Protein AF-A0A7S1ZQ06-F1 (afdb_monomer)

Structure (mmCIF, N/CA/C/O backbone):
data_AF-A0A7S1ZQ06-F1
#
_entry.id   AF-A0A7S1ZQ06-F1
#
loop_
_atom_site.group_PDB
_atom_site.id
_atom_site.type_symbol
_atom_site.label_atom_id
_atom_site.label_alt_id
_atom_site.label_comp_id
_atom_site.label_asym_id
_atom_site.label_entity_id
_atom_site.label_seq_id
_atom_site.pdbx_PDB_ins_code
_atom_site.Cartn_x
_atom_site.Cartn_y
_atom_site.Cartn_z
_atom_site.occupancy
_atom_site.B_iso_or_equiv
_atom_site.auth_seq_id
_atom_site.auth_comp_id
_atom_site.auth_asym_id
_atom_site.auth_atom_id
_atom_site.pdbx_PDB_model_num
ATOM 1 N N . ALA A 1 1 ? 35.146 -13.958 38.579 1.00 46.69 1 ALA A N 1
ATOM 2 C CA . ALA A 1 1 ? 33.777 -13.646 38.106 1.00 46.69 1 ALA A CA 1
ATOM 3 C C . ALA A 1 1 ? 33.765 -13.050 36.677 1.00 46.69 1 ALA A C 1
ATOM 5 O O . ALA A 1 1 ? 33.206 -11.980 36.476 1.00 46.69 1 ALA A O 1
ATOM 6 N N . GLY A 1 2 ? 34.354 -13.728 35.672 1.00 53.03 2 GLY A N 1
ATOM 7 C CA . GLY A 1 2 ? 34.556 -13.157 34.318 1.00 53.03 2 GLY A CA 1
ATOM 8 C C . GLY A 1 2 ? 33.869 -13.870 33.137 1.00 53.03 2 GLY A C 1
ATOM 9 O O . GLY A 1 2 ? 33.531 -13.219 32.160 1.00 53.03 2 GLY A O 1
ATOM 10 N N . GLY A 1 3 ? 33.576 -15.175 33.212 1.00 53.62 3 GLY A N 1
ATOM 11 C CA . GLY A 1 3 ? 33.209 -15.959 32.013 1.00 53.62 3 GLY A CA 1
ATOM 12 C C . GLY A 1 3 ? 31.778 -15.796 31.468 1.00 53.62 3 GLY A C 1
ATOM 13 O O . GLY A 1 3 ? 31.528 -16.069 30.298 1.00 53.62 3 GLY A O 1
ATOM 14 N N . ARG A 1 4 ? 30.809 -15.337 32.275 1.00 53.31 4 ARG A N 1
ATOM 15 C CA . ARG A 1 4 ? 29.393 -15.246 31.844 1.00 53.31 4 ARG A CA 1
ATOM 16 C C . ARG A 1 4 ? 29.078 -14.005 30.996 1.00 53.31 4 ARG A C 1
ATOM 18 O O . ARG A 1 4 ? 28.100 -14.017 30.253 1.00 53.31 4 ARG A O 1
ATOM 25 N N . ARG A 1 5 ? 29.891 -12.945 31.090 1.00 54.38 5 ARG A N 1
ATOM 26 C CA . ARG A 1 5 ? 29.717 -11.716 30.291 1.00 54.38 5 ARG A CA 1
ATOM 27 C C . ARG A 1 5 ? 30.219 -11.894 28.850 1.00 54.38 5 ARG A C 1
ATOM 29 O O . ARG A 1 5 ? 29.589 -11.354 27.943 1.00 54.38 5 ARG A O 1
ATOM 36 N N . ASP A 1 6 ? 31.234 -12.736 28.642 1.00 63.16 6 ASP A N 1
ATOM 37 C CA . ASP A 1 6 ? 31.784 -13.060 27.315 1.00 63.16 6 ASP A CA 1
ATOM 38 C C . ASP A 1 6 ? 30.903 -13.998 26.489 1.00 63.16 6 ASP A C 1
ATOM 40 O O . ASP A 1 6 ? 30.724 -13.804 25.290 1.00 63.16 6 ASP A O 1
ATOM 44 N N . ALA A 1 7 ? 30.263 -14.988 27.113 1.00 63.84 7 ALA A N 1
ATOM 45 C CA . ALA A 1 7 ? 29.345 -15.864 26.385 1.00 63.84 7 ALA A CA 1
ATOM 46 C C . ALA A 1 7 ? 28.136 -15.080 25.834 1.00 63.84 7 ALA A C 1
ATOM 48 O O . ALA A 1 7 ? 27.717 -15.265 24.691 1.00 63.84 7 ALA A O 1
ATOM 49 N N . ALA A 1 8 ? 27.600 -14.146 26.625 1.00 69.06 8 ALA A N 1
ATOM 50 C CA . ALA A 1 8 ? 26.463 -13.320 26.228 1.00 69.06 8 ALA A CA 1
ATOM 51 C C . ALA A 1 8 ? 26.821 -12.262 25.166 1.00 69.06 8 ALA A C 1
ATOM 53 O O . ALA A 1 8 ? 25.952 -11.873 24.376 1.00 69.06 8 ALA A O 1
ATOM 54 N N . SER A 1 9 ? 28.066 -11.773 25.142 1.00 74.50 9 SER A N 1
ATOM 55 C CA . SER A 1 9 ? 28.557 -10.876 24.088 1.00 74.50 9 SER A CA 1
ATOM 56 C C . SER A 1 9 ? 28.823 -11.654 22.794 1.00 74.50 9 SER A C 1
ATOM 58 O O . SER A 1 9 ? 28.381 -11.219 21.730 1.00 74.50 9 SER A O 1
ATOM 60 N N . ALA A 1 10 ? 29.398 -12.857 22.887 1.00 74.94 10 ALA A N 1
ATOM 61 C CA . ALA A 1 10 ? 29.636 -13.751 21.756 1.00 74.94 10 ALA A CA 1
ATOM 62 C C . ALA A 1 10 ? 28.332 -14.205 21.077 1.00 74.94 10 ALA A C 1
ATOM 64 O O . ALA A 1 10 ? 28.223 -14.172 19.850 1.00 74.94 10 ALA A O 1
ATOM 65 N N . VAL A 1 11 ? 27.298 -14.553 21.854 1.00 76.69 11 VAL A N 1
ATOM 66 C CA . VAL A 1 11 ? 25.972 -14.912 21.315 1.00 76.69 11 VAL A CA 1
ATOM 67 C C . VAL A 1 11 ? 25.318 -13.724 20.602 1.00 76.69 11 VAL A C 1
ATOM 69 O O . VAL A 1 11 ? 24.744 -13.894 19.524 1.00 76.69 11 VAL A O 1
ATOM 72 N N . ARG A 1 12 ? 25.435 -12.506 21.151 1.00 77.19 12 ARG A N 1
ATOM 73 C CA . ARG A 1 12 ? 24.913 -11.281 20.520 1.00 77.19 12 ARG A CA 1
ATOM 74 C C . ARG A 1 12 ? 25.677 -10.911 19.250 1.00 77.19 12 ARG A C 1
ATOM 76 O O . ARG A 1 12 ? 25.045 -10.573 18.252 1.00 77.19 12 ARG A O 1
ATOM 83 N N . ALA A 1 13 ? 27.002 -11.032 19.255 1.00 76.12 13 ALA A N 1
ATOM 84 C CA . ALA A 1 13 ? 27.837 -10.826 18.075 1.00 76.12 13 ALA A CA 1
ATOM 85 C C . ALA A 1 13 ? 27.512 -11.845 16.971 1.00 76.12 13 ALA A C 1
ATOM 87 O O . ALA A 1 13 ? 27.373 -11.473 15.806 1.00 76.12 13 ALA A O 1
ATOM 88 N N . ARG A 1 14 ? 27.289 -13.115 17.339 1.00 74.69 14 ARG A N 1
ATOM 89 C CA . ARG A 1 14 ? 26.860 -14.168 16.410 1.00 74.69 14 ARG A CA 1
ATOM 90 C C . ARG A 1 14 ? 25.462 -13.911 15.847 1.00 74.69 14 ARG A C 1
ATOM 92 O O . ARG A 1 14 ? 25.288 -14.045 14.642 1.00 74.69 14 ARG A O 1
ATOM 99 N N . ARG A 1 15 ? 24.491 -13.485 16.668 1.00 70.38 15 ARG A N 1
ATOM 100 C CA . ARG A 1 15 ? 23.155 -13.078 16.183 1.00 70.38 15 ARG A CA 1
ATOM 101 C C . ARG A 1 15 ? 23.224 -11.888 15.226 1.00 70.38 15 ARG A C 1
ATOM 103 O O . ARG A 1 15 ? 22.577 -11.939 14.190 1.00 70.38 15 ARG A O 1
ATOM 110 N N . ARG A 1 16 ? 24.037 -10.862 15.517 1.00 68.06 16 ARG A N 1
ATOM 111 C CA . ARG A 1 16 ? 24.250 -9.731 14.591 1.00 68.06 16 ARG A CA 1
ATOM 112 C C . ARG A 1 16 ? 24.873 -10.188 13.275 1.00 68.06 16 ARG A C 1
ATOM 114 O O . ARG A 1 16 ? 24.407 -9.786 12.219 1.00 68.06 16 ARG A O 1
ATOM 121 N N . ARG A 1 17 ? 25.875 -11.071 13.330 1.00 64.06 17 ARG A N 1
ATOM 122 C CA . ARG A 1 17 ? 26.517 -11.625 12.131 1.00 64.06 17 ARG A CA 1
ATOM 123 C C . ARG A 1 17 ? 25.544 -12.465 11.294 1.00 64.06 17 ARG A C 1
ATOM 125 O O . ARG A 1 17 ? 25.600 -12.381 10.077 1.00 64.06 17 ARG A O 1
ATOM 132 N N . LEU A 1 18 ? 24.639 -13.215 11.931 1.00 61.31 18 LEU A N 1
ATOM 133 C CA . LEU A 1 18 ? 23.591 -13.975 11.242 1.00 61.31 18 LEU A CA 1
ATOM 134 C C . LEU A 1 18 ? 22.513 -13.063 10.628 1.00 61.31 18 LEU A C 1
ATOM 136 O O . LEU A 1 18 ? 22.190 -13.227 9.457 1.00 61.31 18 LEU A O 1
ATOM 140 N N . ALA A 1 19 ? 22.048 -12.042 11.357 1.00 62.44 19 ALA A N 1
ATOM 141 C CA . ALA A 1 19 ? 21.085 -11.057 10.850 1.00 62.44 19 ALA A CA 1
ATOM 142 C C . ALA A 1 19 ? 21.642 -10.232 9.673 1.00 62.44 19 ALA A C 1
ATOM 144 O O . ALA A 1 19 ? 20.925 -9.928 8.727 1.00 62.44 19 ALA A O 1
ATOM 145 N N . MET A 1 20 ? 22.944 -9.924 9.690 1.00 58.38 20 MET A N 1
ATOM 146 C CA . MET A 1 20 ? 23.632 -9.314 8.548 1.00 58.38 20 MET A CA 1
ATOM 147 C C . MET A 1 20 ? 23.853 -10.302 7.393 1.00 58.38 20 MET A C 1
ATOM 149 O O . MET A 1 20 ? 24.021 -9.865 6.256 1.00 58.38 20 MET A O 1
ATOM 153 N N . SER A 1 21 ? 23.871 -11.615 7.656 1.00 55.47 21 SER A N 1
ATOM 154 C CA . SER A 1 21 ? 24.140 -12.647 6.647 1.00 55.47 21 SER A CA 1
ATOM 155 C C . SER A 1 21 ? 22.919 -13.066 5.828 1.00 55.47 21 SER A C 1
ATOM 157 O O . SER A 1 21 ? 23.111 -13.504 4.697 1.00 55.47 21 SER A O 1
ATOM 159 N N . ASP A 1 22 ? 21.693 -12.880 6.327 1.00 54.94 22 ASP A N 1
ATOM 160 C CA . ASP A 1 22 ? 20.484 -13.219 5.556 1.00 54.94 22 ASP A CA 1
ATOM 161 C C . ASP A 1 22 ? 20.251 -12.243 4.391 1.00 54.94 22 ASP A C 1
ATOM 163 O O . ASP A 1 22 ? 19.917 -12.670 3.288 1.00 54.94 22 ASP A O 1
ATOM 167 N N . TYR A 1 23 ? 20.540 -10.950 4.574 1.00 52.06 23 TYR A N 1
ATOM 168 C CA . TYR A 1 23 ? 20.419 -9.956 3.496 1.00 52.06 23 TYR A CA 1
ATOM 169 C C . TYR A 1 23 ? 21.596 -9.996 2.501 1.00 52.06 23 TYR A C 1
ATOM 171 O O . TYR A 1 23 ? 21.443 -9.632 1.339 1.00 52.06 23 TYR A O 1
ATOM 179 N N . SER A 1 24 ? 22.780 -10.451 2.939 1.00 51.53 24 SER A N 1
ATOM 180 C CA . SER A 1 24 ? 24.025 -10.392 2.149 1.00 51.53 24 SER A CA 1
ATOM 181 C C . SER A 1 24 ? 24.467 -11.721 1.515 1.00 51.53 24 SER A C 1
ATOM 183 O O . SER A 1 24 ? 25.215 -11.692 0.538 1.00 51.53 24 SER A O 1
ATOM 185 N N . ARG A 1 25 ? 24.002 -12.894 1.990 1.00 50.88 25 ARG A N 1
ATOM 186 C CA . ARG A 1 25 ? 24.307 -14.202 1.356 1.00 50.88 25 ARG A CA 1
ATOM 187 C C . ARG A 1 25 ? 23.358 -14.585 0.225 1.00 50.88 25 ARG A C 1
ATOM 189 O O . ARG A 1 25 ? 23.740 -15.411 -0.599 1.00 50.88 25 ARG A O 1
ATOM 196 N N . SER A 1 26 ? 22.201 -13.936 0.084 1.00 52.56 26 SER A N 1
ATOM 197 C CA . SER A 1 26 ? 21.415 -13.988 -1.160 1.00 52.56 26 SER A CA 1
ATOM 198 C C . SER A 1 26 ? 21.977 -13.015 -2.213 1.00 52.56 26 SER A C 1
ATOM 200 O O . SER A 1 26 ? 21.236 -12.329 -2.911 1.00 52.56 26 SER A O 1
ATOM 202 N N . GLY A 1 27 ? 23.309 -12.948 -2.334 1.00 47.88 27 GLY A N 1
ATOM 203 C CA . GLY A 1 27 ? 24.064 -12.047 -3.215 1.00 47.88 27 GLY A CA 1
ATOM 204 C C . GLY A 1 27 ? 23.868 -12.277 -4.718 1.00 47.88 27 GLY A C 1
ATOM 205 O O . GLY A 1 27 ? 24.488 -11.602 -5.531 1.00 47.88 27 GLY A O 1
ATOM 206 N N . ARG A 1 28 ? 22.966 -13.176 -5.118 1.00 52.38 28 ARG A N 1
ATOM 207 C CA . ARG A 1 28 ? 22.222 -12.983 -6.361 1.00 52.38 28 ARG A CA 1
ATOM 208 C C . ARG A 1 28 ? 20.918 -12.309 -5.974 1.00 52.38 28 ARG A C 1
ATOM 210 O O . ARG A 1 28 ? 19.960 -12.994 -5.619 1.00 52.38 28 ARG A O 1
ATOM 217 N N . ARG A 1 29 ? 20.856 -10.977 -6.116 1.00 54.31 29 ARG A N 1
ATOM 218 C CA . ARG A 1 29 ? 19.592 -10.329 -6.483 1.00 54.31 29 ARG A CA 1
ATOM 219 C C . ARG A 1 29 ? 19.123 -11.132 -7.686 1.00 54.31 29 ARG A C 1
ATOM 221 O O . ARG A 1 29 ? 19.741 -11.066 -8.747 1.00 54.31 29 ARG A O 1
ATOM 228 N N . VAL A 1 30 ? 18.150 -12.015 -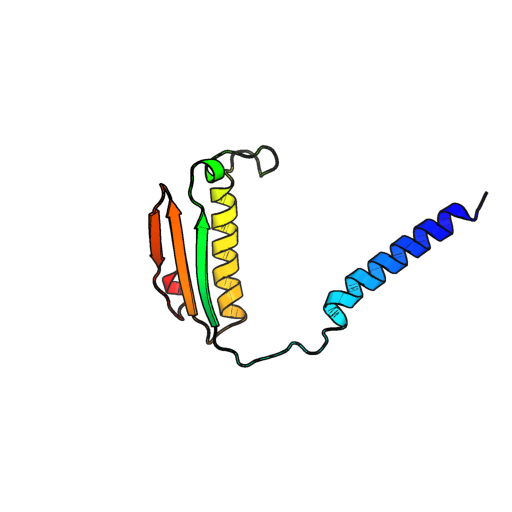7.491 1.00 55.97 30 VAL A N 1
ATOM 229 C CA . VAL A 1 30 ? 17.556 -12.744 -8.598 1.00 55.97 30 VAL A CA 1
ATOM 230 C C . VAL A 1 30 ? 16.750 -11.691 -9.342 1.00 55.97 30 VAL A C 1
ATOM 232 O O . VAL A 1 30 ? 15.570 -11.487 -9.078 1.00 55.97 30 VAL A O 1
ATOM 235 N N . VAL A 1 31 ? 17.445 -10.955 -10.211 1.00 57.50 31 VAL A N 1
ATOM 236 C CA . VAL A 1 31 ? 16.856 -10.107 -11.235 1.00 57.50 31 VAL A CA 1
ATOM 237 C C . VAL A 1 31 ? 16.263 -11.090 -12.225 1.00 57.50 31 VAL A C 1
ATOM 239 O O . VAL A 1 31 ? 16.894 -11.511 -13.186 1.00 57.50 31 VAL A O 1
ATOM 242 N N . ARG A 1 32 ? 15.080 -11.595 -11.888 1.00 57.47 32 ARG A N 1
ATOM 243 C CA . ARG A 1 32 ? 14.184 -12.046 -12.932 1.00 57.47 32 ARG A CA 1
ATOM 244 C C . ARG A 1 32 ? 13.673 -10.752 -13.532 1.00 57.47 32 ARG A C 1
ATOM 246 O O . ARG A 1 32 ? 13.127 -9.936 -12.788 1.00 57.47 32 ARG A O 1
ATOM 253 N N . ASP A 1 33 ? 13.856 -10.585 -14.831 1.00 63.97 33 ASP A N 1
ATOM 254 C CA . ASP A 1 33 ? 13.115 -9.636 -15.664 1.00 63.97 33 ASP A CA 1
ATOM 255 C C . ASP A 1 33 ? 11.621 -10.014 -15.647 1.00 63.97 33 ASP A C 1
ATOM 257 O O . ASP A 1 33 ? 11.023 -10.393 -16.649 1.00 63.97 33 ASP A O 1
ATOM 261 N N . MET A 1 34 ? 11.031 -10.046 -14.452 1.00 80.50 34 MET A N 1
ATOM 262 C CA . MET A 1 34 ? 9.703 -10.563 -14.204 1.00 80.50 34 MET A CA 1
ATOM 263 C C . MET A 1 34 ? 8.758 -9.388 -14.144 1.00 80.50 34 MET A C 1
ATOM 265 O O . MET A 1 34 ? 8.780 -8.597 -13.200 1.00 80.50 34 MET A O 1
ATOM 269 N N . ILE A 1 35 ? 7.903 -9.325 -15.151 1.00 91.19 35 ILE A N 1
ATOM 270 C CA . ILE A 1 35 ? 6.714 -8.492 -15.128 1.00 91.19 35 ILE A CA 1
ATOM 271 C C . ILE A 1 35 ? 5.785 -9.056 -14.052 1.00 91.19 35 ILE A C 1
ATOM 273 O O . ILE A 1 35 ? 5.494 -10.256 -14.037 1.00 91.19 35 ILE A O 1
ATOM 277 N N . ARG A 1 36 ? 5.351 -8.199 -13.129 1.00 94.00 36 ARG A N 1
ATOM 278 C CA . ARG A 1 36 ? 4.419 -8.553 -12.059 1.00 94.00 36 ARG A CA 1
ATOM 279 C C . ARG A 1 36 ? 3.080 -7.878 -12.316 1.00 94.00 36 ARG A C 1
ATOM 281 O O . ARG A 1 36 ? 3.038 -6.727 -12.734 1.00 94.00 36 ARG A O 1
ATOM 288 N N . TYR A 1 37 ? 2.011 -8.598 -12.014 1.00 97.31 37 TYR A N 1
ATOM 289 C CA . TYR A 1 37 ? 0.655 -8.068 -11.948 1.00 97.31 37 TYR A CA 1
ATOM 290 C C . TYR A 1 37 ? 0.196 -8.254 -10.504 1.00 97.31 37 TYR A C 1
ATOM 292 O O . TYR A 1 37 ? -0.017 -9.389 -10.071 1.00 97.31 37 TYR A O 1
ATOM 300 N N . LEU A 1 38 ? 0.174 -7.171 -9.727 1.00 97.75 38 LEU A N 1
ATOM 301 C CA . LEU A 1 38 ? -0.084 -7.206 -8.287 1.00 97.75 38 LEU A CA 1
ATOM 302 C C . LEU A 1 38 ? -1.399 -6.496 -7.966 1.00 97.75 38 LEU A C 1
ATOM 304 O O . LEU A 1 38 ? -1.643 -5.398 -8.451 1.00 97.75 38 LEU A O 1
ATOM 308 N N . TYR A 1 39 ? -2.215 -7.101 -7.105 1.00 98.12 39 TYR A N 1
ATOM 309 C CA . TYR A 1 39 ? -3.347 -6.423 -6.477 1.00 98.12 39 TYR A CA 1
ATOM 310 C C . TYR A 1 39 ? -3.026 -6.145 -5.011 1.00 98.12 39 TYR A C 1
ATOM 312 O O . TYR A 1 39 ? -2.747 -7.073 -4.249 1.00 98.12 39 TYR A O 1
ATOM 320 N N . LEU A 1 40 ? -3.053 -4.868 -4.628 1.00 97.81 40 LEU A N 1
ATOM 321 C CA . LEU A 1 40 ? -2.988 -4.437 -3.238 1.00 97.81 40 LEU A CA 1
ATOM 322 C C . LEU A 1 40 ? -4.415 -4.382 -2.694 1.00 97.81 40 LEU A C 1
ATOM 324 O O . LEU A 1 40 ? -5.201 -3.536 -3.111 1.00 97.81 40 LEU A O 1
ATOM 328 N N . VAL A 1 41 ? -4.747 -5.292 -1.781 1.00 97.69 41 VAL A N 1
ATOM 329 C CA . VAL A 1 41 ? -6.058 -5.329 -1.122 1.00 97.69 41 VAL A CA 1
ATOM 330 C C . VAL A 1 41 ? -5.922 -4.729 0.273 1.00 97.69 41 VAL A C 1
ATOM 332 O O . VAL A 1 41 ? -5.181 -5.262 1.100 1.00 97.69 41 VAL A O 1
ATOM 335 N N . VAL A 1 42 ? -6.622 -3.627 0.531 1.00 96.50 42 VAL A N 1
ATOM 336 C CA . VAL A 1 42 ? -6.611 -2.915 1.814 1.00 96.50 42 VAL A CA 1
ATOM 337 C C . VAL A 1 42 ? -7.888 -3.234 2.583 1.00 96.50 42 VAL A C 1
ATOM 339 O O . VAL A 1 42 ? -8.989 -3.022 2.080 1.00 96.50 42 VAL A O 1
ATOM 342 N N . ASP A 1 43 ? -7.749 -3.726 3.813 1.00 96.50 43 ASP A N 1
ATOM 343 C CA . ASP A 1 43 ? -8.873 -3.860 4.743 1.00 96.50 43 ASP A CA 1
ATOM 344 C C . ASP A 1 43 ? -9.295 -2.466 5.242 1.00 96.50 43 ASP A C 1
ATOM 346 O O . ASP A 1 43 ? -8.492 -1.734 5.825 1.00 96.50 43 ASP A O 1
ATOM 350 N N . ALA A 1 44 ? -10.552 -2.098 5.003 1.00 95.44 44 ALA A N 1
ATOM 351 C CA . ALA A 1 44 ? -11.196 -0.886 5.508 1.00 95.44 44 ALA A CA 1
ATOM 352 C C . ALA A 1 44 ? -12.429 -1.215 6.372 1.00 95.44 44 ALA A C 1
ATOM 354 O O . ALA A 1 44 ? -13.367 -0.422 6.485 1.00 95.44 44 ALA A O 1
ATOM 355 N N . GLY A 1 45 ? -12.434 -2.397 6.990 1.00 94.69 45 GLY A N 1
ATOM 356 C CA . GLY A 1 45 ? -13.443 -2.820 7.946 1.00 94.69 45 GLY A CA 1
ATOM 357 C C . GLY A 1 45 ? -13.357 -2.084 9.285 1.00 94.69 45 GLY A C 1
ATOM 358 O O . GLY A 1 45 ? -12.425 -1.335 9.591 1.00 94.69 45 GLY A O 1
ATOM 359 N N . ARG A 1 46 ? -14.346 -2.339 10.148 1.00 92.38 46 ARG A N 1
ATOM 360 C CA . ARG A 1 46 ? -14.500 -1.653 11.443 1.00 92.38 46 ARG A CA 1
ATOM 361 C C . ARG A 1 46 ? -13.247 -1.715 12.326 1.00 92.38 46 ARG A C 1
ATOM 363 O O . ARG A 1 46 ? -12.884 -0.699 12.911 1.00 92.38 46 ARG A O 1
ATOM 370 N N . ALA A 1 47 ? -12.563 -2.859 12.378 1.00 90.81 47 ALA A N 1
ATOM 371 C CA . ALA A 1 47 ? -11.351 -3.044 13.186 1.00 90.81 47 ALA A CA 1
ATOM 372 C C . ALA A 1 47 ? -10.197 -2.100 12.785 1.00 90.81 47 ALA A C 1
ATOM 374 O O . ALA A 1 47 ? -9.338 -1.771 13.610 1.00 90.81 47 ALA A O 1
ATOM 375 N N . MET A 1 48 ? -10.196 -1.634 11.532 1.00 93.94 48 MET A N 1
ATOM 376 C CA . MET A 1 48 ? -9.186 -0.719 11.004 1.00 93.94 48 MET A CA 1
ATOM 377 C C . MET A 1 48 ? -9.463 0.739 11.381 1.00 93.94 48 MET A C 1
ATOM 379 O O . MET A 1 48 ? -8.530 1.529 11.509 1.00 93.94 48 MET A O 1
ATOM 383 N N . THR A 1 49 ? -10.725 1.091 11.639 1.00 90.12 49 THR A N 1
ATOM 384 C CA . THR A 1 49 ? -11.133 2.447 12.058 1.00 90.12 49 THR A CA 1
ATOM 385 C C . THR A 1 49 ? -10.874 2.735 13.539 1.00 90.12 49 THR A C 1
ATOM 387 O O . THR A 1 49 ? -10.925 3.885 13.978 1.00 90.12 49 THR A O 1
ATOM 390 N N . GLU A 1 50 ? -10.576 1.701 14.326 1.00 88.06 50 GLU A N 1
ATOM 391 C CA . GLU A 1 50 ? -10.263 1.849 15.741 1.00 88.06 50 GLU A CA 1
ATOM 392 C C . GLU A 1 50 ? -8.918 2.554 15.936 1.00 88.06 50 GLU A C 1
ATOM 394 O O . GLU A 1 50 ? -7.919 2.250 15.275 1.00 88.06 50 GLU A O 1
ATOM 399 N N . LYS A 1 51 ? -8.891 3.496 16.883 1.00 85.31 51 LYS A N 1
ATOM 400 C CA . LYS A 1 51 ? -7.654 4.138 17.327 1.00 85.31 51 LYS A CA 1
ATOM 401 C C . LYS A 1 51 ? -6.882 3.163 18.196 1.00 85.31 51 LYS A C 1
ATOM 403 O O . LYS A 1 51 ? -7.415 2.639 19.172 1.00 85.31 51 LYS A O 1
ATOM 408 N N . ASP A 1 52 ? -5.624 2.950 17.851 1.00 78.38 52 ASP A N 1
ATOM 409 C CA . ASP A 1 52 ? -4.730 2.096 18.617 1.00 78.38 52 ASP A CA 1
ATOM 410 C C . ASP A 1 52 ? -3.808 2.978 19.462 1.00 78.38 52 ASP A C 1
ATOM 412 O O . ASP A 1 52 ? -3.109 3.835 18.931 1.00 78.38 52 ASP A O 1
ATOM 416 N N . GLY A 1 53 ? -3.809 2.780 20.782 1.00 76.06 53 GLY A N 1
ATOM 417 C CA . GLY A 1 53 ? -2.952 3.537 21.700 1.00 76.06 53 GLY A CA 1
ATOM 418 C C . GLY A 1 53 ? -1.455 3.244 21.542 1.00 76.06 53 GLY A C 1
ATOM 419 O O . GLY A 1 53 ? -0.638 4.004 22.057 1.00 76.06 53 GLY A O 1
ATOM 420 N N . ALA A 1 54 ? -1.089 2.162 20.843 1.00 79.81 54 ALA A N 1
ATOM 421 C CA . ALA A 1 54 ? 0.288 1.867 20.448 1.00 79.81 54 ALA A CA 1
ATOM 422 C C . ALA A 1 54 ? 0.698 2.562 19.135 1.00 79.81 54 ALA A C 1
ATOM 424 O O . ALA A 1 54 ? 1.887 2.632 18.820 1.00 79.81 54 ALA A O 1
ATOM 425 N N . ILE A 1 55 ? -0.272 3.072 18.372 1.00 77.19 55 ILE A N 1
ATOM 426 C CA . ILE A 1 55 ? -0.063 3.872 17.164 1.00 77.19 55 ILE A CA 1
ATOM 427 C C . ILE A 1 55 ? -0.082 5.354 17.560 1.00 77.19 55 ILE A C 1
ATOM 429 O O . ILE A 1 55 ? -0.656 5.727 18.582 1.00 77.19 55 ILE A O 1
ATOM 433 N N . SER A 1 56 ? 0.598 6.201 16.777 1.00 76.56 56 SER A N 1
ATOM 434 C CA . SER A 1 56 ? 0.691 7.647 17.018 1.00 76.56 56 SER A CA 1
ATOM 435 C C . SER A 1 56 ? -0.644 8.240 17.511 1.00 76.56 56 SER A C 1
ATOM 437 O O . SER A 1 56 ? -1.685 7.951 16.904 1.00 76.56 56 SER A O 1
ATOM 439 N N . PRO A 1 57 ? -0.645 9.052 18.590 1.00 79.50 57 PRO A N 1
ATOM 440 C CA . PRO A 1 57 ? -1.870 9.485 19.245 1.00 79.50 57 PRO A CA 1
ATOM 441 C C . PRO A 1 57 ? -2.888 10.080 18.272 1.00 79.50 57 PRO A C 1
ATOM 443 O O . PRO A 1 57 ? -2.601 11.018 17.533 1.00 79.50 57 PRO A O 1
ATOM 446 N N . GLY A 1 58 ? -4.106 9.540 18.305 1.00 79.69 58 GLY A N 1
ATOM 447 C CA . GLY A 1 58 ? -5.230 10.048 17.523 1.00 79.69 58 GLY A CA 1
ATOM 448 C C . GLY A 1 58 ? -5.422 9.408 16.148 1.00 79.69 58 GLY A C 1
ATOM 449 O O . GLY A 1 58 ? -6.463 9.679 15.549 1.00 79.69 58 GLY A O 1
ATOM 450 N N . ARG A 1 59 ? -4.507 8.543 15.690 1.00 88.88 59 ARG A N 1
ATOM 451 C CA . ARG A 1 59 ? -4.614 7.835 14.405 1.00 88.88 59 ARG A CA 1
ATOM 452 C C . ARG A 1 59 ? -5.263 6.457 14.542 1.00 88.88 59 ARG A C 1
ATOM 454 O O . ARG A 1 59 ? -5.070 5.757 15.537 1.00 88.88 59 ARG A O 1
ATOM 461 N N . SER A 1 60 ? -6.028 6.074 13.528 1.00 92.56 60 SER A N 1
ATOM 462 C CA . SER A 1 60 ? -6.543 4.718 13.338 1.00 92.56 60 SER A CA 1
ATOM 463 C C . SER A 1 60 ? -5.528 3.835 12.603 1.00 92.56 60 SER A C 1
ATOM 465 O O . SER A 1 60 ? -4.565 4.327 12.007 1.00 92.56 60 SER A O 1
ATOM 467 N N . ARG A 1 61 ? -5.742 2.515 12.623 1.00 93.12 61 ARG A N 1
ATOM 468 C CA . ARG A 1 61 ? -4.932 1.572 11.829 1.00 93.12 61 ARG A CA 1
ATOM 469 C C . ARG A 1 61 ? -5.080 1.831 10.332 1.00 93.12 61 ARG A C 1
ATOM 471 O O . ARG A 1 61 ? -4.101 1.700 9.603 1.00 93.12 61 ARG A O 1
ATOM 478 N N . LEU A 1 62 ? -6.277 2.228 9.899 1.00 94.19 62 LEU A N 1
ATOM 479 C CA . LEU A 1 62 ? -6.566 2.577 8.512 1.00 94.19 62 LEU A CA 1
ATOM 480 C C . LEU A 1 62 ? -5.722 3.766 8.048 1.00 94.19 62 LEU A C 1
ATOM 482 O O . LEU A 1 62 ? -5.149 3.703 6.967 1.00 94.19 62 LEU A O 1
ATOM 486 N N . ASP A 1 63 ? -5.576 4.798 8.886 1.00 93.06 63 ASP A N 1
ATOM 487 C CA . ASP A 1 63 ? -4.757 5.967 8.542 1.00 93.06 63 ASP A CA 1
ATOM 488 C C . ASP A 1 63 ? -3.303 5.557 8.273 1.00 93.06 63 ASP A C 1
ATOM 490 O O . ASP A 1 63 ? -2.689 6.008 7.312 1.00 93.06 63 ASP A O 1
ATOM 494 N N . VAL A 1 64 ? -2.742 4.688 9.120 1.00 93.25 64 VAL A N 1
ATOM 495 C CA . VAL A 1 64 ? -1.361 4.207 8.955 1.00 93.25 64 VAL A CA 1
ATOM 496 C C . VAL A 1 64 ? -1.228 3.307 7.731 1.00 93.25 64 VAL A C 1
ATOM 498 O O . VAL A 1 64 ? -0.265 3.441 6.978 1.00 93.25 64 VAL A O 1
ATOM 501 N N . ALA A 1 65 ? -2.186 2.403 7.518 1.00 93.56 65 ALA A N 1
ATOM 502 C CA . ALA A 1 65 ? -2.198 1.528 6.352 1.00 93.56 65 ALA A CA 1
ATOM 503 C C . ALA A 1 65 ? -2.265 2.332 5.047 1.00 93.56 65 ALA A C 1
ATOM 505 O O . ALA A 1 65 ? -1.597 1.969 4.084 1.00 93.56 65 ALA A O 1
ATOM 506 N N . PHE A 1 66 ? -3.017 3.435 5.029 1.00 93.62 66 PHE A N 1
ATOM 507 C CA . PHE A 1 66 ? -3.111 4.329 3.880 1.00 93.62 66 PHE A CA 1
ATOM 508 C C . PHE A 1 66 ? -1.779 5.029 3.568 1.00 93.62 66 PHE A C 1
ATOM 510 O O . PHE A 1 66 ? -1.337 5.010 2.417 1.00 93.62 66 PHE A O 1
ATOM 517 N N . ASP A 1 67 ? -1.093 5.574 4.579 1.00 94.00 67 ASP A N 1
ATOM 518 C CA . ASP A 1 67 ? 0.238 6.176 4.390 1.00 94.00 67 ASP A CA 1
ATOM 519 C C . ASP A 1 67 ? 1.237 5.147 3.840 1.00 94.00 67 ASP A C 1
ATOM 521 O O . ASP A 1 67 ? 1.929 5.401 2.854 1.00 94.00 67 ASP A O 1
ATOM 525 N N . MET A 1 68 ? 1.270 3.958 4.451 1.00 94.88 68 MET A N 1
ATOM 526 C CA . MET A 1 68 ? 2.159 2.870 4.039 1.00 94.88 68 MET A CA 1
ATOM 527 C C . MET A 1 68 ? 1.832 2.359 2.636 1.00 94.88 68 MET A C 1
ATOM 529 O O . MET A 1 68 ? 2.742 2.050 1.872 1.00 94.88 68 MET A O 1
ATOM 533 N N . ALA A 1 69 ? 0.550 2.271 2.277 1.00 96.38 69 ALA A N 1
ATOM 534 C CA . ALA A 1 69 ? 0.123 1.898 0.933 1.00 96.38 69 ALA A CA 1
ATOM 535 C C . ALA A 1 69 ? 0.589 2.930 -0.102 1.00 96.38 69 ALA A C 1
ATOM 537 O O . ALA A 1 69 ? 1.078 2.549 -1.163 1.00 96.38 69 ALA A O 1
ATOM 538 N N . THR A 1 70 ? 0.497 4.221 0.225 1.00 95.38 70 THR A N 1
ATOM 539 C CA . THR A 1 70 ? 0.944 5.316 -0.648 1.00 95.38 70 THR A CA 1
ATOM 540 C C . THR A 1 70 ? 2.454 5.254 -0.891 1.00 95.38 70 THR A C 1
ATOM 542 O O . THR A 1 70 ? 2.905 5.312 -2.037 1.00 95.38 70 THR A O 1
ATOM 545 N N . GLU A 1 71 ? 3.242 5.074 0.173 1.00 96.50 71 GLU A N 1
ATOM 546 C CA . GLU A 1 71 ? 4.697 4.893 0.080 1.00 96.50 71 GLU A CA 1
ATOM 547 C C . GLU A 1 71 ? 5.050 3.629 -0.718 1.00 96.50 71 GLU A C 1
ATOM 549 O O . GLU A 1 71 ? 5.855 3.678 -1.650 1.00 96.50 71 GLU A O 1
ATOM 554 N N . PHE A 1 72 ? 4.366 2.517 -0.435 1.00 97.19 72 PHE A N 1
ATOM 555 C CA . PHE A 1 72 ? 4.549 1.253 -1.143 1.00 97.19 72 PHE A CA 1
ATOM 556 C C . PHE A 1 72 ? 4.295 1.378 -2.647 1.00 97.19 72 PHE A C 1
ATOM 558 O O . PHE A 1 72 ? 5.077 0.843 -3.430 1.00 97.19 72 PHE A O 1
ATOM 565 N N . VAL A 1 73 ? 3.232 2.070 -3.074 1.00 96.56 73 VAL A N 1
ATOM 566 C CA . VAL A 1 73 ? 2.934 2.278 -4.502 1.00 96.56 73 VAL A CA 1
ATOM 567 C C . VAL A 1 73 ? 4.111 2.968 -5.191 1.00 96.56 73 VAL A C 1
ATOM 569 O O . VAL A 1 73 ? 4.554 2.512 -6.247 1.00 96.56 73 VAL A O 1
ATOM 572 N N . ALA A 1 74 ? 4.646 4.034 -4.590 1.00 95.00 74 ALA A N 1
ATOM 573 C CA . ALA A 1 74 ? 5.781 4.760 -5.150 1.00 95.00 74 ALA A CA 1
ATOM 574 C C . ALA A 1 74 ? 7.024 3.860 -5.263 1.00 95.00 74 ALA A C 1
ATOM 576 O O . ALA A 1 74 ? 7.569 3.694 -6.359 1.00 95.00 74 ALA A O 1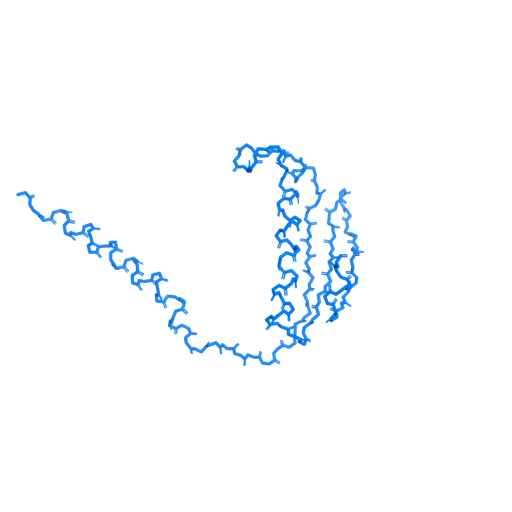
ATOM 577 N N . GLU A 1 75 ? 7.414 3.204 -4.167 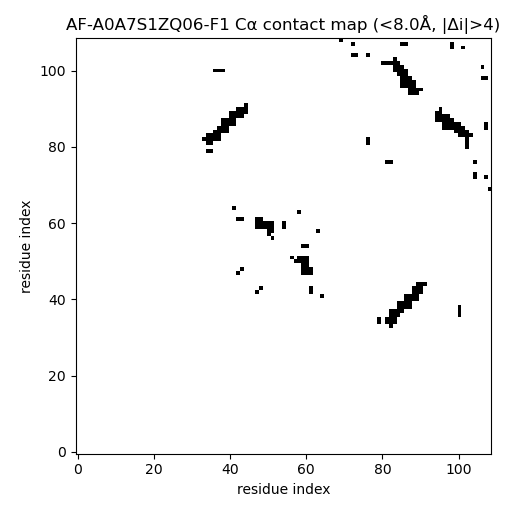1.00 95.88 75 GLU A N 1
ATOM 578 C CA . GLU A 1 75 ? 8.583 2.318 -4.146 1.00 95.88 75 GLU A CA 1
ATOM 579 C C . GLU A 1 75 ? 8.430 1.105 -5.076 1.00 95.88 75 GLU A C 1
ATOM 581 O O . GLU A 1 75 ? 9.405 0.645 -5.681 1.00 95.88 75 GLU A O 1
ATOM 586 N N . TYR A 1 76 ? 7.210 0.581 -5.215 1.00 95.81 76 TYR A N 1
ATOM 587 C CA . TYR A 1 76 ? 6.916 -0.554 -6.080 1.00 95.81 76 TYR A CA 1
ATOM 588 C C . TYR A 1 76 ? 7.240 -0.233 -7.537 1.00 95.81 76 TYR A C 1
ATOM 590 O O . TYR A 1 76 ? 7.941 -1.018 -8.182 1.00 95.81 76 TYR A O 1
ATOM 598 N N . TYR A 1 77 ? 6.774 0.911 -8.043 1.00 94.56 77 TYR A N 1
ATOM 599 C CA . TYR A 1 77 ? 7.041 1.329 -9.419 1.00 94.56 77 TYR A CA 1
ATOM 600 C C . TYR A 1 77 ? 8.508 1.707 -9.644 1.00 94.56 77 TYR A C 1
ATOM 602 O O . TYR A 1 77 ? 9.053 1.380 -10.699 1.00 94.56 77 TYR A O 1
ATOM 610 N N . ASP A 1 78 ? 9.173 2.301 -8.649 1.00 93.62 78 ASP A N 1
ATOM 611 C CA . ASP A 1 78 ? 10.604 2.622 -8.729 1.00 93.62 78 ASP A CA 1
ATOM 612 C C . ASP A 1 78 ? 11.468 1.354 -8.858 1.00 93.62 78 ASP A C 1
ATOM 614 O O . ASP A 1 78 ? 12.453 1.322 -9.600 1.00 93.62 78 ASP A O 1
ATOM 618 N N . GLN A 1 79 ? 11.085 0.273 -8.174 1.00 91.75 79 GLN A N 1
ATOM 619 C CA . GLN A 1 79 ? 11.811 -1.000 -8.219 1.00 91.75 79 GLN A CA 1
ATOM 620 C C . GLN A 1 79 ? 11.356 -1.935 -9.352 1.00 91.75 79 GLN A C 1
ATOM 622 O O . GLN A 1 79 ? 12.120 -2.824 -9.746 1.00 91.75 79 GLN A O 1
ATOM 627 N N . ASN A 1 80 ? 10.131 -1.769 -9.865 1.00 92.25 80 ASN A N 1
ATOM 628 C CA . ASN A 1 80 ? 9.494 -2.662 -10.838 1.00 92.25 80 ASN A CA 1
ATOM 629 C C . ASN A 1 80 ? 8.874 -1.871 -12.017 1.00 92.25 80 ASN A C 1
ATOM 631 O O . ASN A 1 80 ? 7.660 -1.926 -12.219 1.00 92.25 80 ASN A O 1
ATOM 635 N N . PRO A 1 81 ? 9.680 -1.195 -12.856 1.00 91.38 81 PRO A N 1
ATOM 636 C CA . PRO A 1 81 ? 9.193 -0.230 -13.854 1.00 91.38 81 PRO A CA 1
ATOM 637 C C . PRO A 1 81 ? 8.310 -0.814 -14.970 1.00 91.38 81 PRO A C 1
ATOM 639 O O . PRO A 1 81 ? 7.644 -0.065 -15.675 1.00 91.38 81 PRO A O 1
ATOM 642 N N . LEU A 1 82 ? 8.314 -2.137 -15.164 1.00 92.38 82 LEU A N 1
ATOM 643 C CA . LEU A 1 82 ? 7.483 -2.831 -16.161 1.00 92.38 82 LEU A CA 1
ATOM 644 C C . LEU A 1 82 ? 6.249 -3.513 -15.551 1.00 92.38 82 LEU A C 1
ATOM 646 O O . LEU A 1 82 ? 5.492 -4.173 -16.262 1.00 92.38 82 LEU A O 1
ATOM 650 N N . SER A 1 83 ? 6.087 -3.445 -14.230 1.00 95.56 83 SER A N 1
ATOM 651 C CA . SER A 1 83 ? 5.006 -4.135 -13.528 1.00 95.56 83 SER A CA 1
ATOM 652 C C . SER A 1 83 ? 3.743 -3.288 -13.451 1.00 95.56 83 SER A C 1
ATOM 654 O O . SER A 1 83 ? 3.771 -2.083 -13.681 1.00 95.56 83 SER A O 1
ATOM 656 N N . HIS A 1 84 ? 2.638 -3.956 -13.139 1.00 97.69 84 HIS A N 1
ATOM 657 C CA . HIS A 1 84 ? 1.327 -3.351 -12.995 1.00 97.69 84 HIS A CA 1
ATOM 658 C C . HIS A 1 84 ? 0.791 -3.573 -11.583 1.00 97.69 84 HIS A C 1
ATOM 660 O O . HIS A 1 84 ? 0.990 -4.642 -10.990 1.00 97.69 84 HIS A O 1
ATOM 666 N N . LEU A 1 85 ? 0.073 -2.578 -11.078 1.00 98.44 85 LEU A N 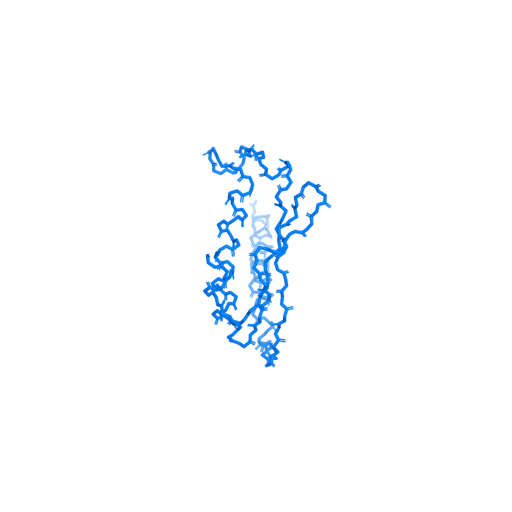1
ATOM 667 C CA . LEU A 1 85 ? -0.590 -2.591 -9.783 1.00 98.44 85 LEU A CA 1
ATOM 668 C C . LEU A 1 85 ? -2.084 -2.309 -9.973 1.00 98.44 85 LEU A C 1
ATOM 670 O O . LEU A 1 85 ? -2.447 -1.518 -10.832 1.00 98.44 85 LEU A O 1
ATOM 674 N N . GLY A 1 86 ? -2.951 -2.947 -9.196 1.00 98.25 86 GLY A N 1
ATOM 675 C CA . GLY A 1 86 ? -4.332 -2.513 -8.974 1.00 98.25 86 GLY A CA 1
ATOM 676 C C . GLY A 1 86 ? -4.593 -2.392 -7.475 1.00 98.25 86 GLY A 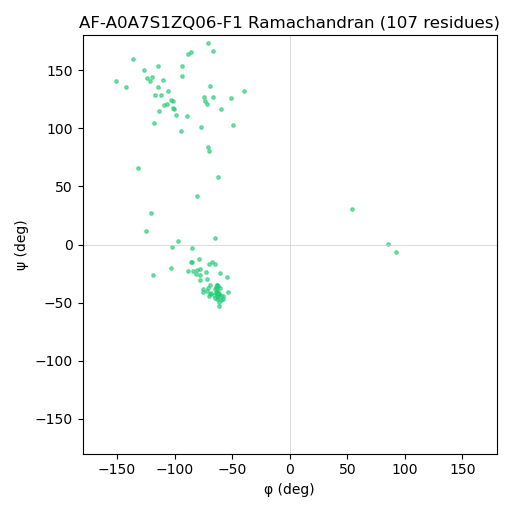C 1
ATOM 677 O O . GLY A 1 86 ? -3.979 -3.121 -6.689 1.00 98.25 86 GLY A O 1
ATOM 678 N N . VAL A 1 87 ? -5.487 -1.492 -7.067 1.00 98.12 87 VAL A N 1
ATOM 679 C CA . VAL A 1 87 ? -5.818 -1.284 -5.647 1.00 98.12 87 VAL A CA 1
ATOM 680 C C . VAL A 1 87 ? -7.280 -1.625 -5.406 1.00 98.12 87 VAL A C 1
ATOM 682 O O . VAL A 1 87 ? -8.170 -1.125 -6.091 1.00 98.12 87 VAL A O 1
ATOM 685 N N . VAL A 1 88 ? -7.513 -2.469 -4.408 1.00 98.25 88 VAL A N 1
ATOM 686 C CA . VAL A 1 88 ? -8.833 -2.928 -3.976 1.00 98.25 88 VAL A CA 1
ATOM 687 C C . VAL A 1 88 ? -9.015 -2.560 -2.512 1.00 98.25 88 VAL A C 1
ATOM 689 O O . VAL A 1 88 ? -8.090 -2.704 -1.712 1.00 98.25 88 VAL A O 1
ATOM 692 N N . VAL A 1 89 ? -10.215 -2.131 -2.147 1.00 97.25 89 VAL A N 1
ATOM 693 C CA . VAL A 1 89 ? -10.606 -1.906 -0.756 1.00 97.25 89 VAL A CA 1
ATOM 694 C C . VAL A 1 89 ? -11.649 -2.945 -0.369 1.00 97.25 89 VAL A C 1
ATOM 696 O O . VAL A 1 89 ? -12.632 -3.138 -1.078 1.00 97.25 89 VAL A O 1
ATOM 699 N N . ALA A 1 90 ? -11.426 -3.631 0.749 1.00 97.06 90 ALA A N 1
ATOM 700 C CA . ALA A 1 90 ? -12.380 -4.564 1.330 1.00 97.06 90 ALA A CA 1
ATOM 701 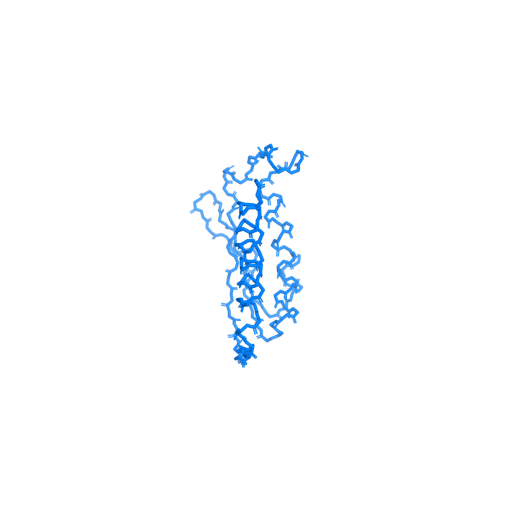C C . ALA A 1 90 ? -13.119 -3.883 2.485 1.00 97.06 90 ALA A C 1
ATOM 703 O O . ALA A 1 90 ? -12.506 -3.504 3.486 1.00 97.06 90 ALA A O 1
ATOM 704 N N . ARG A 1 91 ? -14.435 -3.717 2.353 1.00 95.44 91 ARG A N 1
ATOM 705 C CA . ARG A 1 91 ? -15.270 -3.030 3.340 1.00 95.44 91 ARG A CA 1
ATOM 706 C C . ARG A 1 91 ? -16.686 -3.589 3.326 1.00 95.44 91 ARG A C 1
ATOM 708 O O . ARG A 1 91 ? -17.223 -3.901 2.275 1.00 95.44 91 ARG A O 1
ATOM 715 N N . ASP A 1 92 ? -17.283 -3.719 4.510 1.00 94.06 92 ASP A N 1
ATOM 716 C CA . ASP A 1 92 ? -18.686 -4.123 4.687 1.00 94.06 92 ASP A CA 1
ATOM 717 C C . ASP A 1 92 ? -19.057 -5.447 3.978 1.00 94.06 92 ASP A C 1
ATOM 719 O O . ASP A 1 92 ? 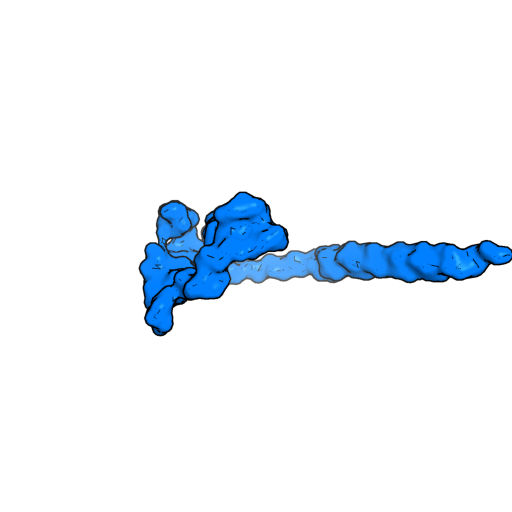-20.199 -5.678 3.598 1.00 94.06 92 ASP A O 1
ATOM 723 N N . GLY A 1 93 ? -18.079 -6.356 3.857 1.00 94.19 93 GLY A N 1
ATOM 724 C CA . GLY A 1 93 ? -18.237 -7.663 3.209 1.00 94.19 93 GLY A CA 1
ATOM 725 C C . GLY A 1 93 ? -18.055 -7.650 1.689 1.00 94.19 93 GLY A C 1
ATOM 726 O O . GLY A 1 93 ? -18.120 -8.711 1.071 1.00 94.19 93 GLY A O 1
ATOM 727 N N . GLU A 1 94 ? -17.776 -6.490 1.099 1.00 96.38 94 GLU A N 1
ATOM 728 C CA . GLU A 1 94 ? -17.575 -6.310 -0.336 1.00 96.38 94 GLU A CA 1
ATOM 729 C C . GLU A 1 94 ? -16.135 -5.893 -0.656 1.00 96.38 94 GLU A C 1
ATOM 731 O O . GLU A 1 94 ? -15.425 -5.319 0.173 1.00 96.38 94 GLU A O 1
ATOM 736 N N . ALA A 1 95 ? -15.692 -6.214 -1.872 1.00 97.12 95 ALA A N 1
ATOM 737 C CA . ALA A 1 95 ? -14.401 -5.802 -2.406 1.00 97.12 95 ALA A CA 1
ATOM 738 C C . ALA A 1 95 ? -14.629 -4.832 -3.569 1.00 97.12 95 ALA A C 1
ATOM 740 O O . ALA A 1 95 ? -15.172 -5.214 -4.606 1.00 97.12 95 ALA A O 1
ATOM 741 N N . GLU A 1 96 ? -14.196 -3.589 -3.396 1.00 96.69 96 GLU A N 1
ATOM 742 C CA . GLU A 1 96 ? -14.340 -2.518 -4.377 1.00 96.69 96 GLU A CA 1
ATOM 743 C C . GLU A 1 96 ? -12.996 -2.230 -5.053 1.00 96.69 96 GLU A C 1
ATOM 745 O O . GLU A 1 96 ? -11.965 -2.081 -4.394 1.00 96.69 96 GLU A O 1
ATOM 750 N N . MET A 1 97 ? -12.997 -2.140 -6.383 1.00 97.06 97 MET A N 1
ATOM 751 C CA . MET A 1 97 ? -11.815 -1.747 -7.149 1.00 97.06 97 MET A CA 1
ATOM 752 C C . MET A 1 97 ? -11.630 -0.230 -7.060 1.00 97.06 97 MET A C 1
ATOM 754 O O . MET A 1 97 ? -12.292 0.513 -7.779 1.00 97.06 97 MET A O 1
ATOM 758 N N . LEU A 1 98 ? -10.710 0.226 -6.210 1.00 96.06 98 LEU A N 1
ATOM 759 C CA . LEU A 1 98 ? -10.408 1.650 -6.056 1.00 96.06 98 LEU A CA 1
ATOM 760 C C . LEU A 1 98 ? -9.648 2.197 -7.269 1.00 96.06 98 LEU A C 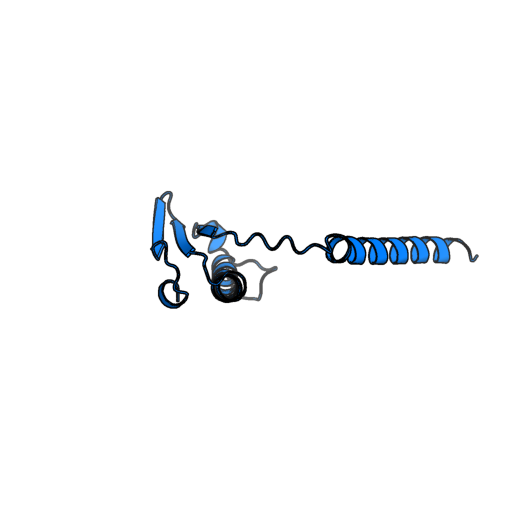1
ATOM 762 O O . LEU A 1 98 ? -9.915 3.299 -7.737 1.00 96.06 98 LEU A O 1
ATOM 766 N N . SER A 1 99 ? -8.704 1.413 -7.794 1.00 97.12 99 SER A N 1
ATOM 767 C CA . SER A 1 99 ? -8.039 1.705 -9.065 1.00 97.12 99 SER A CA 1
ATOM 768 C C . SER A 1 99 ? -7.788 0.411 -9.840 1.00 97.12 99 SER A C 1
ATOM 770 O O . SER A 1 99 ? -7.354 -0.587 -9.252 1.00 97.12 99 SER A O 1
ATOM 772 N N . PRO A 1 100 ? -8.071 0.394 -11.155 1.00 97.31 100 PRO A N 1
ATOM 773 C CA . PRO A 1 100 ? -7.861 -0.786 -11.978 1.00 97.31 100 PRO A CA 1
ATOM 774 C C . PRO A 1 100 ? -6.370 -1.109 -12.098 1.00 97.31 100 PRO A C 1
ATOM 776 O O . PRO A 1 100 ? -5.505 -0.292 -11.793 1.00 97.31 100 PRO A O 1
ATOM 779 N N . LEU A 1 101 ? -6.073 -2.309 -12.590 1.00 98.06 101 LEU A N 1
ATOM 780 C CA . LEU A 1 101 ? -4.709 -2.719 -12.898 1.00 98.06 101 LEU A CA 1
ATOM 781 C C . LEU A 1 101 ? -4.101 -1.780 -13.957 1.00 98.06 101 LEU A C 1
ATOM 783 O O . LEU A 1 101 ? -4.575 -1.740 -15.092 1.00 98.06 101 LEU A O 1
ATOM 787 N N . SER A 1 102 ? -3.048 -1.052 -13.595 1.00 97.62 102 SER A N 1
ATO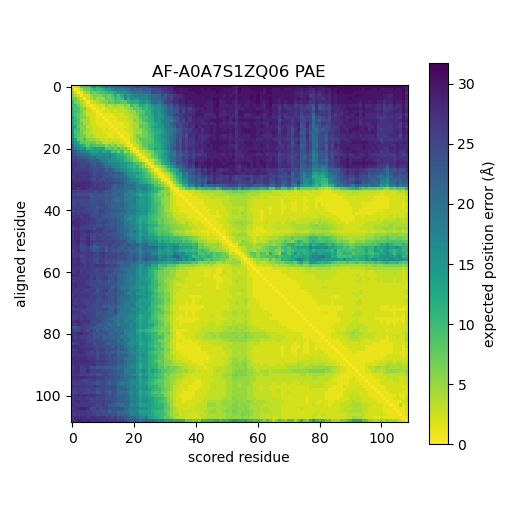M 788 C CA . SER A 1 102 ? -2.334 -0.119 -14.469 1.00 97.62 102 SER A CA 1
ATOM 789 C C . SER A 1 102 ? -0.824 -0.268 -14.306 1.00 97.62 102 SER A C 1
ATOM 791 O O . SER A 1 102 ? -0.365 -0.829 -13.321 1.00 97.62 102 SER A O 1
ATOM 793 N N . GLY A 1 103 ? -0.055 0.190 -15.297 1.00 96.50 103 GLY A N 1
ATOM 794 C CA . GLY A 1 103 ? 1.405 0.327 -15.231 1.00 96.50 103 GLY A CA 1
ATOM 795 C C . GLY A 1 103 ? 1.866 1.746 -14.868 1.00 96.50 103 GLY A C 1
ATOM 796 O O . GLY A 1 103 ? 3.061 2.036 -14.888 1.00 96.50 103 GLY A O 1
ATOM 797 N N . SER A 1 104 ? 0.933 2.659 -14.589 1.00 94.19 104 SER A N 1
ATOM 798 C CA . SER A 1 104 ? 1.211 4.057 -14.264 1.00 94.19 104 SER A CA 1
ATOM 799 C C . SER A 1 104 ? 0.932 4.323 -12.791 1.00 94.19 104 SER A C 1
ATOM 801 O O . SER A 1 104 ? -0.206 4.256 -12.337 1.00 94.19 104 SER A O 1
ATOM 803 N N . ARG A 1 105 ? 1.962 4.751 -12.048 1.00 93.62 105 ARG A N 1
ATOM 804 C CA . ARG A 1 105 ? 1.809 5.180 -10.646 1.00 93.62 105 ARG A CA 1
ATOM 805 C C . ARG A 1 105 ? 0.753 6.275 -10.445 1.00 93.62 105 ARG A C 1
ATOM 807 O O . ARG A 1 105 ? 0.191 6.381 -9.366 1.00 93.62 105 ARG A O 1
ATOM 814 N N . ARG A 1 106 ? 0.511 7.111 -11.468 1.00 93.50 106 ARG A N 1
ATOM 815 C CA . ARG A 1 106 ? -0.446 8.232 -11.404 1.00 93.50 106 ARG A CA 1
ATOM 816 C C . ARG A 1 106 ? -1.896 7.765 -11.341 1.00 93.50 106 ARG A C 1
ATOM 818 O O . ARG A 1 106 ? -2.751 8.545 -10.952 1.00 93.50 106 ARG A O 1
ATOM 825 N N . ASP A 1 107 ? -2.147 6.513 -11.695 1.00 94.00 107 ASP A N 1
ATOM 826 C CA . ASP A 1 107 ? -3.488 5.943 -11.749 1.00 94.00 107 ASP A CA 1
ATOM 827 C C . ASP A 1 107 ? -3.926 5.422 -10.364 1.00 94.00 107 ASP A C 1
ATOM 829 O O . ASP A 1 107 ? -5.055 4.966 -10.202 1.00 94.00 107 ASP A O 1
ATOM 833 N N . HIS A 1 108 ? -3.032 5.503 -9.369 1.00 92.75 108 HIS A N 1
ATOM 834 C CA . HIS A 1 108 ? -3.228 5.053 -7.987 1.00 92.75 108 HIS A CA 1
ATOM 835 C C . HIS A 1 108 ? -2.975 6.166 -6.951 1.00 92.75 108 HIS A C 1
ATOM 837 O O . HIS A 1 108 ? -2.797 5.853 -5.774 1.00 92.75 108 HIS A O 1
ATOM 843 N N . ALA A 1 109 ? -2.861 7.423 -7.394 1.00 74.81 109 ALA A N 1
ATOM 844 C CA . ALA A 1 109 ? -2.528 8.582 -6.559 1.00 74.81 109 ALA A CA 1
ATOM 845 C C . ALA A 1 109 ? -3.765 9.268 -5.965 1.00 74.81 109 ALA A C 1
ATOM 847 O O . ALA A 1 109 ? -4.827 9.242 -6.627 1.00 74.81 109 ALA A O 1
#

Foldseek 3Di:
DPDPVVVVVVVVVVVVVVVVCVVPVVVPPVPDLDAEFEEAEAEPEPQQQDDDPVPDPPDGNSNVVVVVVLVCLVVVCVVRVRYWYWYWYQYPNDIHGPFDTDSDSVRVD

Mean predicted aligned error: 12.45 Å

Secondary structure (DSSP, 8-state):
--HHHHHHHHHHHHHHHHHHHHHHH--S--------EEEEEEE-SHHHHSBPTTSSTT-BHHHHHHHHHHHHHHHHHHH-TT-EEEEEEEETTEEEEEEEEES-GGGG-

Sequence (109 aa):
AGGRRDAASAVRARRRRLAMSDYSRSGRRVVRDMIRYLYLVVDAGRAMTEKDGAISPGRSRLDVAFDMATEFVAEYYDQNPLSHLGVVVARDGEAEMLSPLSGSRRDHA

Solvent-accessible surface area (backbone atoms only — not comparable to full-atom values): 6483 Å² total; per-residue (Å²): 145,68,72,73,65,54,54,58,49,51,53,50,52,49,52,50,52,49,65,56,39,65,76,55,69,54,71,64,75,78,77,64,95,66,71,45,83,44,74,49,75,42,71,62,37,73,82,24,66,41,67,41,92,91,40,69,89,91,37,27,51,39,60,53,50,49,54,51,48,56,52,46,52,55,53,47,45,76,76,35,74,78,26,29,45,21,36,32,40,34,39,94,93,42,76,44,75,77,22,70,77,36,71,53,72,77,67,76,110

Radius of gyration: 20.91 Å; Cα contacts (8 Å, |Δi|>4): 114; chains: 1; bounding box: 53×26×54 Å

InterPro domains:
  IPR007198 Ssl1-like [PF04056] (41-108)
  IPR036465 von Willebrand factor A-like domain superfamily [G3DSA:3.40.50.410] (31-109)

Organism: Trieres chinensis (NCBI:txid1514140)

Nearest PDB structures (foldseek):
  7zsb-assembly1_6  TM=8.136E-01  e=1.290E-06  Saccharomyces cerevisiae
  8ebw-assembly1_E  TM=9.157E-01  e=9.413E-06  Homo sapiens
  8ebt-assembly1_E  TM=7.334E-01  e=2.857E-06  Homo sapiens
  7o4l-assembly1_6  TM=7.660E-01  e=7.222E-06  Saccharomyces cerevisiae S288C
  7zsb-assembly1_4  TM=7.391E-01  e=1.705E-01  Saccharomyces cerevisiae

pLDDT: mean 83.13, std 16.39, range [46.69, 98.44]